Protein AF-0000000079760334 (afdb_homodimer)

Sequence (130 aa):
MKVLLWETRTSKGFTLMELAKKSGIGKSTLNNIENGKVSPTLFQLETIAIALEVKITDLFESEYKMKVLLWETRTSKGFTLMELAKKSGIGKSTLNNIENGKVSPTLFQLETIAIALEVKITDLFESEYK

InterPro domains:
  IPR001387 Cro/C1-type, helix-turn-helix domain [PF01381] (9-59)
  IPR001387 Cro/C1-type, helix-turn-helix domain [PS50943] (5-59)
  IPR001387 Cro/C1-type, helix-turn-helix domain [SM00530] (4-59)
  IPR001387 Cro/C1-type, helix-turn-helix domain [cd00093] (5-59)
  IPR010982 Lambda repressor-like, DNA-binding domain superfamily [G3DSA:1.10.260.40] (4-65)
  IPR010982 Lambda repressor-like, DNA-binding domain superfamily [SSF47413] (4-63)
  IPR050807 Transcriptional regulator/dioxygenase, bacterial-type [PTHR46797] (6-63)

Foldseek 3Di:
DDFCLVVLCVVLPHDLVRLCVQLVNDSVVSVCCNVVNDPDDPSSLVSSCVSSVHDSVVGDDDPPD/DDFQLVVLCVVLPDDLVRLCVQLVNDSVVSVCCNVVNDPDDPSSLVSSCVSSVHDSVVGDDDPPD

Radius of gyration: 14.88 Å; Cα contacts (8 Å, |Δi|>4): 185; chains: 2; bounding box: 26×42×30 Å

Secondary struc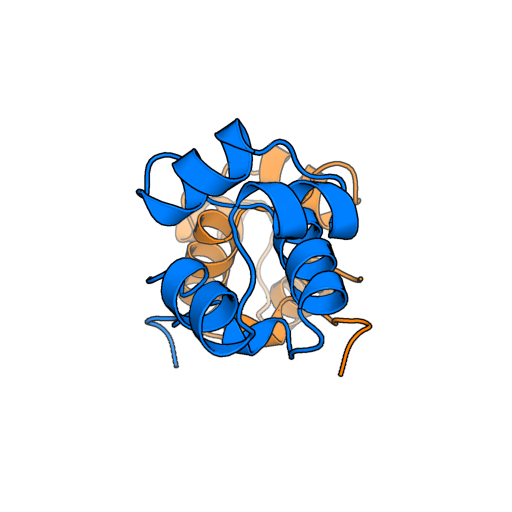ture (DSSP, 8-state):
-EE-HHHHHHHTT--HHHHHHHHT--HHHHHHHHTTSSPPBHHHHHHHHHHHTS-GGGGEE-S--/-EE-HHHHHHHTT--HHHHHHHHT--HHHHHHHHTTSSPPBHHHHHHHHHHHTS-GGGGEE-S--

Structure (mmCIF, N/CA/C/O backbone):
data_AF-0000000079760334-model_v1
#
loop_
_entity.id
_entity.type
_entity.pdbx_description
1 polymer 'HTH-type transcriptional regulator SinR'
#
loop_
_atom_site.group_PDB
_atom_site.id
_atom_site.type_symbol
_atom_site.label_atom_id
_atom_site.label_alt_id
_atom_site.label_comp_id
_atom_site.label_asym_id
_atom_site.label_entity_id
_atom_site.label_seq_id
_atom_site.pdbx_PDB_ins_code
_atom_site.Cartn_x
_atom_site.Cartn_y
_atom_site.Cartn_z
_atom_site.occupancy
_atom_site.B_iso_or_equiv
_atom_site.auth_seq_id
_atom_site.auth_comp_id
_atom_site.auth_asym_id
_atom_site.auth_atom_id
_atom_site.pdbx_PDB_model_num
ATOM 1 N N . MET A 1 1 ? -5.25 4.254 -10.07 1 81.5 1 MET A N 1
ATOM 2 C CA . MET A 1 1 ? -5.109 4.25 -8.617 1 81.5 1 MET A CA 1
ATOM 3 C C . MET A 1 1 ? -4.832 5.652 -8.094 1 81.5 1 MET A C 1
ATOM 5 O O . MET A 1 1 ? -4.074 6.41 -8.703 1 81.5 1 MET A O 1
ATOM 9 N N . LYS A 1 2 ? -5.594 6.094 -7.055 1 91.38 2 LYS A N 1
ATOM 10 C CA . LYS A 1 2 ? -5.461 7.434 -6.492 1 91.38 2 LYS A CA 1
ATOM 11 C C . LYS A 1 2 ? -5.234 7.379 -4.984 1 91.38 2 LYS A C 1
ATOM 13 O O . LYS A 1 2 ? -5.887 6.602 -4.285 1 91.38 2 LYS A O 1
ATOM 18 N N . VAL A 1 3 ? -4.195 8.172 -4.605 1 96.69 3 VAL A N 1
ATOM 19 C CA . VAL A 1 3 ? -3.984 8.305 -3.17 1 96.69 3 VAL A CA 1
ATOM 20 C C . VAL A 1 3 ? -4.777 9.492 -2.637 1 96.69 3 VAL A C 1
ATOM 22 O O . VAL A 1 3 ? -4.723 10.586 -3.205 1 96.69 3 VAL A O 1
ATOM 25 N N . LEU A 1 4 ? -5.477 9.281 -1.523 1 97.75 4 LEU A N 1
ATOM 26 C CA . LEU A 1 4 ? -6.398 10.281 -1 1 97.75 4 LEU A CA 1
ATOM 27 C C . LEU A 1 4 ? -5.84 10.93 0.263 1 97.75 4 LEU A C 1
ATOM 29 O O . LEU A 1 4 ? -6.59 11.242 1.188 1 97.75 4 LEU A O 1
ATOM 33 N N . LEU A 1 5 ? -4.613 11.078 0.297 1 98.5 5 LEU A N 1
ATOM 34 C CA . LEU A 1 5 ? -3.967 11.562 1.513 1 98.5 5 LEU A CA 1
ATOM 35 C C . LEU A 1 5 ? -4.316 13.023 1.773 1 98.5 5 LEU A C 1
ATOM 37 O O . LEU A 1 5 ? -4.668 13.391 2.896 1 98.5 5 LEU A O 1
ATOM 41 N N . TRP A 1 6 ? -4.188 13.844 0.729 1 98.31 6 TRP A N 1
ATOM 42 C CA . TRP A 1 6 ? -4.461 15.258 0.915 1 98.31 6 TRP A CA 1
ATOM 43 C C . TRP A 1 6 ? -5.883 15.477 1.419 1 98.31 6 TRP A C 1
ATOM 45 O O . TRP A 1 6 ? -6.102 16.203 2.396 1 98.31 6 TRP A O 1
ATOM 55 N N . GLU A 1 7 ? -6.816 14.898 0.774 1 98.31 7 GLU A N 1
ATOM 56 C CA . GLU A 1 7 ? -8.219 15.031 1.147 1 98.31 7 GLU A CA 1
ATOM 57 C C . GLU A 1 7 ? -8.461 14.562 2.582 1 98.31 7 GLU A C 1
ATOM 59 O O . GLU A 1 7 ? -9.148 15.234 3.352 1 98.31 7 GLU A O 1
ATOM 64 N N . THR A 1 8 ? -7.93 13.43 2.93 1 98.38 8 THR A N 1
ATOM 65 C CA . THR A 1 8 ? -8.141 12.852 4.254 1 98.38 8 THR A CA 1
ATOM 66 C C . THR A 1 8 ? -7.453 13.688 5.324 1 98.38 8 THR A C 1
ATOM 68 O O . THR A 1 8 ? -8.055 14 6.355 1 98.38 8 THR A O 1
ATOM 71 N N . ARG A 1 9 ? -6.242 14.047 4.988 1 98.56 9 ARG A N 1
ATOM 72 C CA . ARG A 1 9 ? -5.484 14.867 5.93 1 98.56 9 ARG A CA 1
ATOM 73 C C . ARG A 1 9 ? -6.203 16.188 6.219 1 98.56 9 ARG A C 1
ATOM 75 O O . ARG A 1 9 ? -6.359 16.562 7.379 1 98.56 9 ARG A O 1
ATOM 82 N N . THR A 1 10 ? -6.629 16.875 5.215 1 98.5 10 THR A N 1
ATOM 83 C CA . THR A 1 10 ? -7.254 18.188 5.367 1 98.5 10 THR A CA 1
ATOM 84 C C . THR A 1 10 ? -8.617 18.062 6.035 1 98.5 10 THR A C 1
ATOM 86 O O . THR A 1 10 ? -9.023 18.938 6.801 1 98.5 10 THR A O 1
ATOM 89 N N . SER A 1 11 ? -9.336 17 5.73 1 98.19 11 SER A N 1
ATOM 90 C CA . SER A 1 11 ? -10.617 16.781 6.383 1 98.19 11 SER A CA 1
ATOM 91 C C . SER A 1 11 ? -10.453 16.594 7.887 1 98.19 11 SER A C 1
ATOM 93 O O . SER A 1 11 ? -11.375 16.875 8.656 1 98.19 11 SER A O 1
ATOM 95 N N . LYS A 1 12 ? -9.312 16.141 8.328 1 97.88 12 LYS A N 1
ATOM 96 C CA . LYS A 1 12 ? -9 15.938 9.734 1 97.88 12 LYS A CA 1
ATOM 97 C C . LYS A 1 12 ? -8.391 17.203 10.352 1 97.88 12 LYS A C 1
ATOM 99 O O . LYS A 1 12 ? -8.125 17.234 11.555 1 97.88 12 LYS A O 1
ATOM 104 N N . GLY A 1 13 ? -8.094 18.156 9.469 1 98.19 13 GLY A N 1
ATOM 105 C CA . GLY A 1 13 ? -7.605 19.438 9.93 1 98.19 13 GLY A CA 1
ATOM 106 C C . GLY A 1 13 ? -6.105 19.469 10.164 1 98.19 13 GLY A C 1
ATOM 107 O O . GLY A 1 13 ? -5.59 20.344 10.852 1 98.19 13 GLY A O 1
ATOM 108 N N . PHE A 1 14 ? -5.414 18.594 9.664 1 98.56 14 PHE A N 1
ATOM 109 C CA . PHE A 1 14 ? -3.977 18.516 9.891 1 98.56 14 PHE A CA 1
ATOM 110 C C . PHE A 1 14 ? -3.217 19.234 8.781 1 98.56 14 PHE A C 1
ATOM 112 O O . PHE A 1 14 ? -3.59 19.141 7.605 1 98.56 14 PHE A O 1
ATOM 119 N N . THR A 1 15 ? -2.164 19.891 9.203 1 98.69 15 THR A N 1
ATOM 120 C CA . THR A 1 15 ? -1.154 20.312 8.242 1 98.69 15 THR A CA 1
ATOM 121 C C . THR A 1 15 ? -0.208 19.172 7.906 1 98.69 15 THR A C 1
ATOM 123 O O . THR A 1 15 ? -0.238 18.125 8.555 1 98.69 15 THR A O 1
ATOM 126 N N . LEU A 1 16 ? 0.608 19.406 6.875 1 98.75 16 LEU A N 1
ATOM 127 C CA . LEU A 1 16 ? 1.61 18.391 6.555 1 98.75 16 LEU A CA 1
ATOM 128 C C . LEU A 1 16 ? 2.566 18.188 7.727 1 98.75 16 LEU A C 1
ATOM 130 O O . LEU A 1 16 ? 2.936 17.062 8.039 1 98.75 16 LEU A O 1
ATOM 134 N N . MET A 1 17 ? 2.965 19.281 8.305 1 98.75 17 MET A N 1
ATOM 135 C CA . MET A 1 17 ? 3.896 19.219 9.43 1 98.75 17 MET A CA 1
ATOM 136 C C . MET A 1 17 ? 3.285 18.453 10.594 1 98.75 17 MET A C 1
ATOM 138 O O . MET A 1 17 ? 3.961 17.641 11.234 1 98.75 17 MET A O 1
ATOM 142 N N . GLU A 1 18 ? 2.043 18.703 10.914 1 98.75 18 GLU A N 1
ATOM 143 C CA . GLU A 1 18 ? 1.36 17.984 11.992 1 98.75 18 GLU A CA 1
ATOM 144 C C . GLU A 1 18 ? 1.252 16.5 11.695 1 98.75 18 GLU A C 1
ATOM 146 O O . GLU A 1 18 ? 1.467 15.664 12.578 1 98.75 18 GLU A O 1
ATOM 151 N N . LEU A 1 19 ? 0.928 16.172 10.523 1 98.81 19 LEU A N 1
ATOM 152 C CA . LEU A 1 19 ? 0.851 14.766 10.141 1 98.81 19 LEU A CA 1
ATOM 153 C C . LEU A 1 19 ? 2.223 14.109 10.219 1 98.81 19 LEU A C 1
ATOM 155 O O . LEU A 1 19 ? 2.338 12.953 10.641 1 98.81 19 LEU A O 1
ATOM 159 N N . ALA A 1 20 ? 3.221 14.781 9.719 1 98.81 20 ALA A N 1
ATOM 160 C CA . ALA A 1 20 ? 4.582 14.266 9.781 1 98.81 20 ALA A CA 1
ATOM 161 C C . ALA A 1 20 ? 4.961 13.883 11.211 1 98.81 20 ALA A C 1
ATOM 163 O O . ALA A 1 20 ? 5.477 12.789 11.453 1 98.81 20 ALA A O 1
ATOM 164 N N . LYS A 1 21 ? 4.637 14.742 12.109 1 98.62 21 LYS A N 1
ATOM 165 C CA . LYS A 1 21 ? 4.938 14.508 13.516 1 98.62 21 LYS A CA 1
ATOM 166 C C . LYS A 1 21 ? 4.164 13.305 14.047 1 98.62 21 LYS A C 1
ATOM 168 O O . LYS A 1 21 ? 4.734 12.445 14.727 1 98.62 21 LYS A O 1
ATOM 173 N N . LYS A 1 22 ? 2.959 13.195 13.75 1 98.12 22 LYS A N 1
ATOM 174 C CA . LYS A 1 22 ? 2.09 12.156 14.281 1 98.12 22 LYS A CA 1
ATOM 175 C C . LYS A 1 22 ? 2.422 10.797 13.664 1 98.12 22 LYS A C 1
ATOM 177 O O . LYS A 1 22 ? 2.32 9.766 14.328 1 98.12 22 LYS A O 1
ATOM 182 N N . SER A 1 23 ? 2.754 10.789 12.414 1 98.06 23 SER A N 1
ATOM 183 C CA . SER A 1 23 ? 2.951 9.539 11.688 1 98.06 23 SER A CA 1
ATOM 184 C C . SER A 1 23 ? 4.406 9.086 11.75 1 98.06 23 SER A C 1
ATOM 186 O O . SER A 1 23 ? 4.719 7.934 11.453 1 98.06 23 SER A O 1
ATOM 188 N N . GLY A 1 24 ? 5.301 9.992 12 1 98.31 24 GLY A N 1
ATOM 189 C CA . GLY A 1 24 ? 6.719 9.688 11.961 1 98.31 24 GLY A CA 1
ATOM 190 C C . GLY A 1 24 ? 7.285 9.648 10.555 1 98.31 24 GLY A C 1
ATOM 191 O O . GLY A 1 24 ? 8.406 9.188 10.336 1 98.31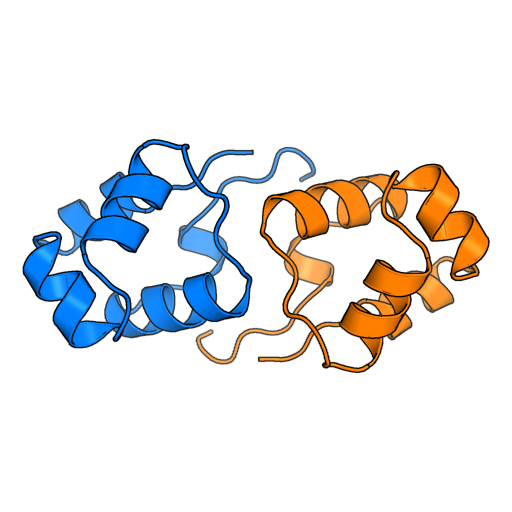 24 GLY A O 1
ATOM 192 N N . ILE A 1 25 ? 6.582 10.055 9.625 1 98.25 25 ILE A N 1
ATOM 193 C CA . ILE A 1 25 ? 7.004 10.133 8.234 1 98.25 25 ILE A CA 1
ATOM 194 C C . ILE A 1 25 ? 7.449 11.555 7.902 1 98.25 25 ILE A C 1
ATOM 196 O O . ILE A 1 25 ? 6.82 12.523 8.328 1 98.25 25 ILE A O 1
ATOM 200 N N . GLY A 1 26 ? 8.484 11.672 7.145 1 98.56 26 GLY A N 1
ATOM 201 C CA . GLY A 1 26 ? 9.008 12.984 6.801 1 98.56 26 GLY A CA 1
ATOM 202 C C . GLY A 1 26 ? 8.039 13.82 5.988 1 98.56 26 GLY A C 1
ATOM 203 O O . GLY A 1 26 ? 7.348 13.297 5.109 1 98.56 26 GLY A O 1
ATOM 204 N N . LYS A 1 27 ? 8.031 15.086 6.34 1 98.69 27 LYS A N 1
ATOM 205 C CA . LYS A 1 27 ? 7.148 16.016 5.645 1 98.69 27 LYS A CA 1
ATOM 206 C C . LYS A 1 27 ? 7.379 15.977 4.137 1 98.69 27 LYS A C 1
ATOM 208 O O . LYS A 1 27 ? 6.426 16.016 3.357 1 98.69 27 LYS A O 1
ATOM 213 N N . SER A 1 28 ? 8.586 15.906 3.76 1 98.75 28 SER A N 1
ATOM 214 C CA . SER A 1 28 ? 8.898 15.852 2.336 1 98.75 28 SER A CA 1
ATOM 215 C C . SER A 1 28 ? 8.312 14.594 1.69 1 98.75 28 SER A C 1
ATOM 217 O O . SER A 1 28 ? 7.777 14.656 0.581 1 98.75 28 SER A O 1
ATOM 219 N N . THR A 1 29 ? 8.445 13.508 2.363 1 98.5 29 THR A N 1
ATOM 220 C CA . THR A 1 29 ? 7.883 12.258 1.87 1 98.5 29 THR A CA 1
ATOM 221 C C . THR A 1 29 ? 6.367 12.367 1.729 1 98.5 29 THR A C 1
ATOM 223 O O . THR A 1 29 ? 5.805 11.977 0.704 1 98.5 29 THR A O 1
ATOM 226 N N . LEU A 1 30 ? 5.758 12.914 2.725 1 98.81 30 LEU A N 1
ATOM 227 C CA . LEU A 1 30 ? 4.312 13.109 2.688 1 98.81 30 LEU A CA 1
ATOM 228 C C . LEU A 1 30 ? 3.914 14 1.521 1 98.81 30 LEU A C 1
ATOM 230 O O . LEU A 1 30 ? 2.947 13.719 0.812 1 98.81 30 LEU A O 1
ATOM 234 N N . ASN A 1 31 ? 4.625 15.07 1.382 1 98.75 31 ASN A N 1
ATOM 235 C CA . ASN A 1 31 ? 4.395 15.977 0.26 1 98.75 31 ASN A CA 1
ATOM 236 C C . ASN A 1 31 ? 4.527 15.258 -1.077 1 98.75 31 ASN A C 1
ATOM 238 O O . ASN A 1 31 ? 3.695 15.438 -1.97 1 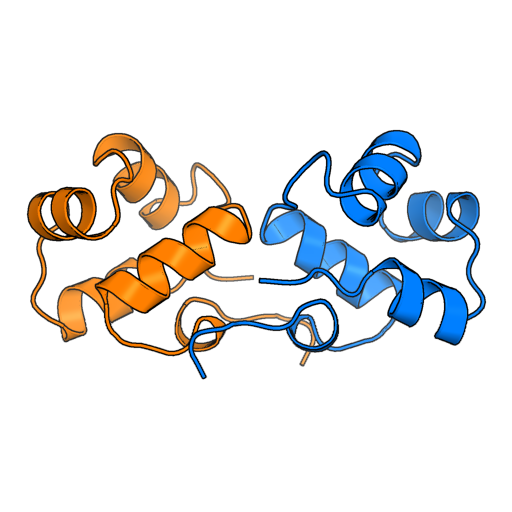98.75 31 ASN A O 1
ATOM 242 N N . ASN A 1 32 ? 5.57 14.477 -1.173 1 98.5 32 ASN A N 1
ATOM 243 C CA . ASN A 1 32 ? 5.801 13.734 -2.406 1 98.5 32 ASN A CA 1
ATOM 244 C C . ASN A 1 32 ? 4.688 12.727 -2.666 1 98.5 32 ASN A C 1
ATOM 246 O O . ASN A 1 32 ? 4.301 12.5 -3.814 1 98.5 32 ASN A O 1
ATOM 250 N N . ILE A 1 33 ? 4.176 12.117 -1.67 1 98.19 33 ILE A N 1
ATOM 251 C CA . ILE A 1 33 ? 3.053 11.195 -1.795 1 98.19 33 ILE A CA 1
ATOM 252 C C . ILE A 1 33 ? 1.823 11.945 -2.299 1 98.19 33 ILE A C 1
ATOM 254 O O . ILE A 1 33 ? 1.182 11.523 -3.264 1 98.19 33 ILE A O 1
ATOM 258 N N . GLU A 1 34 ? 1.527 13.102 -1.731 1 98.12 34 GLU A N 1
ATOM 259 C CA . GLU A 1 34 ? 0.342 13.867 -2.1 1 98.12 34 GLU A CA 1
ATOM 260 C C . GLU A 1 34 ? 0.439 14.375 -3.535 1 98.12 34 GLU A C 1
ATOM 262 O O . GLU A 1 34 ? -0.575 14.5 -4.227 1 98.12 34 GLU A O 1
ATOM 267 N N . ASN A 1 35 ? 1.681 14.555 -3.943 1 97.38 35 ASN A N 1
ATOM 268 C CA . ASN A 1 35 ? 1.876 15.102 -5.281 1 97.38 35 ASN A CA 1
ATOM 269 C C . ASN A 1 35 ? 2.09 14 -6.312 1 97.38 35 ASN A C 1
ATOM 271 O O . ASN A 1 35 ? 2.428 14.281 -7.465 1 97.38 35 ASN A O 1
ATOM 275 N N . GLY A 1 36 ? 2.023 12.844 -5.941 1 95.88 36 GLY A N 1
ATOM 276 C CA . GLY A 1 36 ? 2.104 11.727 -6.863 1 95.88 36 GLY A CA 1
ATOM 277 C C . GLY A 1 36 ? 3.525 11.398 -7.285 1 95.88 36 GLY A C 1
ATOM 278 O O . GLY A 1 36 ? 3.738 10.617 -8.211 1 95.88 36 GLY A O 1
ATOM 279 N N . LYS A 1 37 ? 4.445 11.93 -6.609 1 96.56 37 LYS A N 1
ATOM 280 C CA . LYS A 1 37 ? 5.844 11.703 -6.957 1 96.56 37 LYS A CA 1
ATOM 281 C C . LYS A 1 37 ? 6.336 10.359 -6.414 1 96.56 37 LYS A C 1
ATOM 283 O O . LYS A 1 37 ? 7.23 9.742 -6.992 1 96.56 37 LYS A O 1
ATOM 288 N N . VAL A 1 38 ? 5.793 9.945 -5.305 1 95.81 38 VAL A N 1
ATOM 289 C CA . VAL A 1 38 ? 6.164 8.672 -4.699 1 95.81 38 VAL A CA 1
ATOM 290 C C . VAL A 1 38 ? 4.906 7.883 -4.336 1 95.81 38 VAL A C 1
ATOM 292 O O . VAL A 1 38 ? 3.932 8.453 -3.842 1 95.81 38 VAL A O 1
ATOM 295 N N . SER A 1 39 ? 4.949 6.598 -4.652 1 96.44 39 SER A N 1
ATOM 296 C CA . SER A 1 39 ? 3.906 5.703 -4.168 1 96.44 39 SER A CA 1
ATOM 297 C C . SER A 1 39 ? 4.215 5.211 -2.756 1 96.44 39 SER A C 1
ATOM 299 O O . SER A 1 39 ? 5.301 4.684 -2.5 1 96.44 39 SER A O 1
ATOM 301 N N . PRO A 1 40 ? 3.287 5.43 -1.854 1 97.75 40 PRO A N 1
ATOM 302 C CA . PRO A 1 40 ? 3.586 4.977 -0.494 1 97.75 40 PRO A CA 1
ATOM 303 C C . PRO A 1 40 ? 3.662 3.453 -0.384 1 97.75 40 PRO A C 1
ATOM 305 O O . PRO A 1 40 ? 3.029 2.742 -1.169 1 97.75 40 PRO A O 1
ATOM 308 N N . THR A 1 41 ? 4.449 3.018 0.582 1 97.31 41 THR A N 1
ATOM 309 C CA . THR A 1 41 ? 4.426 1.604 0.942 1 97.31 41 THR A CA 1
ATOM 310 C C . THR A 1 41 ? 3.217 1.291 1.819 1 97.31 41 THR A C 1
ATOM 312 O O . THR A 1 41 ? 2.584 2.199 2.361 1 97.31 41 THR A O 1
ATOM 315 N N . LEU A 1 42 ? 2.963 -0.003 1.948 1 96.06 42 LEU A N 1
ATOM 316 C CA . LEU A 1 42 ? 1.883 -0.426 2.834 1 96.06 42 LEU A CA 1
ATOM 317 C C . LEU A 1 42 ? 2.156 0.008 4.27 1 96.06 42 LEU A C 1
ATOM 319 O O . LEU A 1 42 ? 1.242 0.434 4.98 1 96.06 42 LEU A O 1
ATOM 323 N N . PHE A 1 43 ? 3.316 -0.07 4.695 1 94.75 43 PHE A N 1
ATOM 324 C CA . PHE A 1 43 ? 3.674 0.376 6.035 1 94.75 43 PHE A CA 1
ATOM 325 C C . PHE A 1 43 ? 3.381 1.861 6.207 1 94.75 43 PHE A C 1
ATOM 327 O O . PHE A 1 43 ? 2.797 2.271 7.211 1 94.75 43 PHE A O 1
ATOM 334 N N . GLN A 1 44 ? 3.779 2.629 5.27 1 96.94 44 GLN A N 1
ATOM 335 C CA . GLN A 1 44 ? 3.525 4.062 5.336 1 96.94 44 GLN A CA 1
ATOM 336 C C . GLN A 1 44 ? 2.029 4.355 5.387 1 96.94 44 GLN A C 1
ATOM 338 O O . GLN A 1 44 ? 1.583 5.207 6.164 1 96.94 44 GLN A O 1
ATOM 343 N N . LEU A 1 45 ? 1.339 3.66 4.586 1 97.06 45 LEU A N 1
ATOM 344 C CA . LEU A 1 45 ? -0.107 3.857 4.566 1 97.06 45 LEU A CA 1
ATOM 345 C C . LEU A 1 45 ? -0.718 3.533 5.926 1 97.06 45 LEU A C 1
ATOM 347 O O . LEU A 1 45 ? -1.585 4.262 6.41 1 97.06 45 LEU A O 1
ATOM 351 N N . GLU A 1 46 ? -0.269 2.5 6.5 1 96.56 46 GLU A N 1
ATOM 352 C CA . GLU A 1 46 ? -0.779 2.088 7.805 1 96.56 46 GLU A CA 1
ATOM 353 C C . GLU A 1 46 ? -0.479 3.137 8.875 1 96.56 46 GLU A C 1
ATOM 355 O O . GLU A 1 46 ? -1.354 3.49 9.664 1 96.56 46 GLU A O 1
ATOM 360 N N . THR A 1 47 ? 0.71 3.602 8.875 1 96.44 47 THR A N 1
ATOM 361 C CA . THR A 1 47 ? 1.106 4.59 9.875 1 96.44 47 THR A CA 1
ATOM 362 C C . THR A 1 47 ? 0.318 5.883 9.695 1 96.44 47 THR A C 1
ATOM 364 O O . THR A 1 47 ? -0.094 6.508 10.68 1 96.44 47 THR A O 1
ATOM 367 N N . ILE A 1 48 ? 0.154 6.234 8.492 1 97.88 48 ILE A N 1
ATOM 368 C CA . ILE A 1 48 ? -0.623 7.43 8.18 1 97.88 48 ILE A CA 1
ATOM 369 C C . ILE A 1 48 ? -2.068 7.238 8.625 1 97.88 48 ILE A C 1
ATOM 371 O O . ILE A 1 48 ? -2.662 8.133 9.234 1 97.88 48 ILE A O 1
ATOM 375 N N . ALA A 1 49 ? -2.627 6.156 8.297 1 97.62 49 ALA A N 1
ATOM 376 C CA . ALA A 1 49 ? -4.004 5.855 8.68 1 97.62 49 ALA A CA 1
ATOM 377 C C . ALA A 1 49 ? -4.184 5.941 10.195 1 97.62 49 ALA A C 1
ATOM 379 O O . ALA A 1 49 ? -5.164 6.516 10.68 1 97.62 49 ALA A O 1
ATOM 380 N N . ILE A 1 50 ? -3.281 5.395 10.906 1 96.94 50 ILE A N 1
ATOM 381 C CA . ILE A 1 50 ? -3.33 5.414 12.367 1 96.94 50 ILE A CA 1
ATOM 382 C C . ILE A 1 50 ? -3.262 6.855 12.867 1 96.94 50 ILE A C 1
ATOM 384 O O . ILE A 1 50 ? -4.062 7.262 13.711 1 96.94 50 ILE A O 1
ATOM 388 N N . ALA A 1 51 ? -2.34 7.582 12.266 1 97.44 51 ALA A N 1
ATOM 389 C CA . ALA A 1 51 ? -2.15 8.977 12.672 1 97.44 51 ALA A CA 1
ATOM 390 C C . ALA A 1 51 ? -3.414 9.797 12.43 1 97.44 51 ALA A C 1
ATOM 392 O O . ALA A 1 51 ? -3.734 10.695 13.203 1 97.44 51 ALA A O 1
ATOM 393 N N . LEU A 1 52 ? -4.082 9.492 11.383 1 97.81 52 LEU A N 1
ATOM 394 C CA . LEU A 1 52 ? -5.266 10.25 10.992 1 97.81 52 LEU A CA 1
ATOM 395 C C . LEU A 1 52 ? -6.527 9.617 11.57 1 97.81 52 LEU A C 1
ATOM 397 O O . LEU A 1 52 ? -7.625 10.156 11.414 1 97.81 52 LEU A O 1
ATOM 401 N N . GLU A 1 53 ? -6.41 8.484 12.188 1 96.62 53 GLU A N 1
ATOM 402 C CA . GLU A 1 53 ? -7.527 7.77 12.789 1 96.62 53 GLU A CA 1
ATOM 403 C C . GLU A 1 53 ? -8.578 7.41 11.742 1 96.62 53 GLU A C 1
ATOM 405 O O . GLU A 1 53 ? -9.773 7.66 11.945 1 96.62 53 GLU A O 1
ATOM 410 N N . VAL A 1 54 ? -8.164 6.805 10.68 1 97 54 VAL A N 1
ATOM 411 C CA . VAL A 1 54 ? -9.031 6.312 9.617 1 97 54 VAL A CA 1
ATOM 412 C C . VAL A 1 54 ? -8.617 4.898 9.219 1 97 54 VAL A C 1
ATOM 414 O O . VAL A 1 54 ? -7.574 4.402 9.672 1 97 54 VAL A O 1
ATOM 417 N N . LYS A 1 55 ? -9.484 4.277 8.406 1 96.56 55 LYS A N 1
ATOM 418 C CA . LYS A 1 55 ? -9.109 2.994 7.816 1 96.56 55 LYS A CA 1
ATOM 419 C C . LYS A 1 55 ? -8.109 3.18 6.684 1 96.56 55 LYS A C 1
ATOM 421 O O . LYS A 1 55 ? -8.172 4.164 5.949 1 96.56 55 LYS A O 1
ATOM 426 N N . ILE A 1 56 ? -7.203 2.295 6.625 1 96.25 56 ILE A N 1
ATOM 427 C CA . ILE A 1 56 ? -6.199 2.352 5.566 1 96.25 56 ILE A CA 1
ATOM 428 C C . ILE A 1 56 ? -6.891 2.455 4.207 1 96.25 56 ILE A C 1
ATOM 430 O O . ILE A 1 56 ? -6.391 3.127 3.299 1 96.25 56 ILE A O 1
ATOM 434 N N . THR A 1 57 ? -8.07 1.841 4.062 1 95.31 57 THR A N 1
ATOM 435 C CA . THR A 1 57 ? -8.797 1.825 2.801 1 95.31 57 THR A CA 1
ATOM 436 C C . THR A 1 57 ? -9.375 3.203 2.492 1 95.31 57 THR A C 1
ATOM 438 O O . THR A 1 57 ? -9.805 3.463 1.368 1 95.31 57 THR A O 1
ATOM 441 N N . ASP A 1 58 ? -9.375 4.035 3.43 1 95.81 58 ASP A N 1
ATOM 442 C CA . ASP A 1 58 ? -9.844 5.398 3.213 1 95.81 58 ASP A CA 1
ATOM 443 C C . ASP A 1 58 ? -8.773 6.246 2.529 1 95.81 58 ASP A C 1
ATOM 445 O O . ASP A 1 58 ? -9.055 7.352 2.066 1 95.81 58 ASP A O 1
ATOM 449 N N . LEU A 1 59 ? -7.617 5.707 2.357 1 97.19 59 LEU A N 1
ATOM 450 C CA . LEU A 1 59 ? -6.488 6.523 1.926 1 97.19 59 LEU A CA 1
ATOM 451 C C . LEU A 1 59 ? -6.195 6.309 0.445 1 97.19 59 LEU A C 1
ATOM 453 O O . LEU A 1 59 ? -5.266 6.906 -0.103 1 97.19 59 LEU A O 1
ATOM 457 N N . PHE A 1 60 ? -6.992 5.477 -0.17 1 96.5 60 PHE A N 1
ATOM 458 C CA . PHE A 1 60 ? -6.762 5.27 -1.595 1 96.5 60 PHE A CA 1
ATOM 459 C C . PHE A 1 60 ? -8.023 4.754 -2.277 1 96.5 60 PHE A C 1
ATOM 461 O O . PHE A 1 60 ? -8.953 4.289 -1.61 1 96.5 60 PHE A O 1
ATOM 468 N N . GLU A 1 61 ? -8.016 4.957 -3.604 1 93.75 61 GLU A N 1
ATOM 469 C CA . GLU A 1 61 ? -9.008 4.363 -4.496 1 93.75 61 GLU A CA 1
ATOM 470 C C . GLU A 1 61 ? -8.352 3.418 -5.496 1 93.75 61 GLU A C 1
ATOM 472 O O . GLU A 1 61 ? -7.359 3.771 -6.137 1 93.75 61 GLU A O 1
ATOM 477 N N . SER A 1 62 ? -8.812 2.182 -5.434 1 89.12 62 SER A N 1
ATOM 4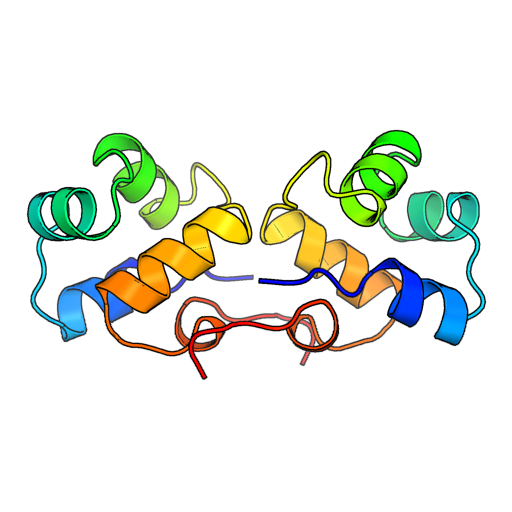78 C CA . SER A 1 62 ? -8.289 1.188 -6.363 1 89.12 62 SER A CA 1
ATOM 479 C C . SER A 1 62 ? -9.148 1.087 -7.617 1 89.12 62 SER A C 1
ATOM 481 O O . SER A 1 62 ? -10.352 1.358 -7.57 1 89.12 62 SER A O 1
ATOM 483 N N . GLU A 1 63 ? -8.539 0.82 -8.688 1 76.19 63 GLU A N 1
ATOM 484 C CA . GLU A 1 63 ? -9.258 0.634 -9.945 1 76.19 63 GLU A CA 1
ATOM 485 C C . GLU A 1 63 ? -9.977 -0.71 -9.977 1 76.19 63 GLU A C 1
ATOM 487 O O . GLU A 1 63 ? -11.078 -0.816 -10.508 1 76.19 63 GLU A O 1
ATOM 492 N N . TYR A 1 64 ? -9.211 -1.665 -9.438 1 68.25 64 TYR A N 1
ATOM 493 C CA . TYR A 1 64 ? -9.82 -2.99 -9.43 1 68.25 64 TYR A CA 1
ATOM 494 C C . TYR A 1 64 ? -10.742 -3.16 -8.227 1 68.25 64 TYR A C 1
ATOM 496 O O . TYR A 1 64 ? -10.328 -2.949 -7.086 1 68.25 64 TYR A O 1
ATOM 504 N N . LYS A 1 65 ? -11.992 -2.982 -8.43 1 61.88 65 LYS A N 1
ATOM 505 C CA . LYS A 1 65 ? -12.992 -3.096 -7.371 1 61.88 65 LYS A CA 1
ATOM 506 C C . LYS A 1 65 ? -13.672 -4.461 -7.402 1 61.88 65 LYS A C 1
ATOM 508 O O . LYS A 1 65 ? -13.766 -5.094 -8.461 1 61.88 65 LYS A O 1
ATOM 513 N N . MET B 1 1 ? 0.411 -5.23 10.898 1 81.44 1 MET B N 1
ATOM 514 C CA . MET B 1 1 ? 0.028 -5.285 9.492 1 81.44 1 MET B CA 1
ATOM 515 C C . MET B 1 1 ? 0.607 -6.523 8.812 1 81.44 1 MET B C 1
ATOM 517 O O . MET B 1 1 ? 1.749 -6.902 9.078 1 81.44 1 MET B O 1
ATOM 521 N N . LYS B 1 2 ? -0.246 -7.289 8.078 1 91.31 2 LYS B N 1
ATOM 522 C CA . LYS B 1 2 ? 0.172 -8.523 7.418 1 91.31 2 LYS B CA 1
ATOM 523 C C . LYS B 1 2 ? -0.162 -8.492 5.93 1 91.31 2 LYS B C 1
ATOM 525 O O . LYS B 1 2 ? -1.248 -8.055 5.543 1 91.31 2 LYS B O 1
ATOM 530 N N . VAL B 1 3 ? 0.912 -8.883 5.172 1 96.62 3 VAL B N 1
ATOM 531 C CA . VAL B 1 3 ? 0.662 -9.023 3.742 1 96.62 3 VAL B CA 1
ATOM 532 C C . VAL B 1 3 ? 0.23 -10.453 3.43 1 96.62 3 VAL B C 1
ATOM 534 O O . VAL B 1 3 ? 0.867 -11.414 3.875 1 96.62 3 VAL B O 1
ATOM 537 N N . LEU B 1 4 ? -0.841 -10.578 2.643 1 97.75 4 LEU B N 1
ATOM 538 C CA . LEU B 1 4 ? -1.453 -11.883 2.395 1 97.75 4 LEU B CA 1
ATOM 539 C C . LEU B 1 4 ? -1.152 -12.359 0.98 1 97.75 4 LEU B C 1
ATOM 541 O O . LEU B 1 4 ? -1.993 -13 0.346 1 97.75 4 LEU B O 1
ATOM 545 N N . LEU B 1 5 ? -0.051 -12.047 0.523 1 98.5 5 LEU B N 1
ATOM 546 C CA . LEU B 1 5 ? 0.276 -12.336 -0.869 1 98.5 5 LEU B CA 1
ATOM 547 C C . LEU B 1 5 ? 0.427 -13.836 -1.094 1 98.5 5 LEU B C 1
ATOM 549 O O . LEU B 1 5 ? -0.119 -14.383 -2.055 1 98.5 5 LEU B O 1
ATOM 553 N N . TRP B 1 6 ? 1.183 -14.484 -0.207 1 98.31 6 TRP B N 1
ATOM 554 C CA . TRP B 1 6 ? 1.405 -15.914 -0.383 1 98.31 6 TRP B CA 1
ATOM 555 C C . TRP B 1 6 ? 0.083 -16.672 -0.394 1 98.31 6 TRP B C 1
ATOM 557 O O . TRP B 1 6 ? -0.165 -17.484 -1.286 1 98.31 6 TRP B O 1
ATOM 567 N N . GLU B 1 7 ? -0.716 -16.438 0.564 1 98.25 7 GLU B N 1
ATOM 568 C CA . GLU B 1 7 ? -2.01 -17.109 0.675 1 98.25 7 GLU B CA 1
ATOM 569 C C . GLU B 1 7 ? -2.867 -16.859 -0.562 1 98.25 7 GLU B C 1
ATOM 571 O O . GLU B 1 7 ? -3.477 -17.781 -1.099 1 98.25 7 GLU B O 1
ATOM 576 N N . THR B 1 8 ? -2.955 -15.625 -0.989 1 98.38 8 THR B N 1
ATOM 577 C CA . THR B 1 8 ? -3.793 -15.25 -2.125 1 98.38 8 THR B CA 1
ATOM 578 C C . THR B 1 8 ? -3.248 -15.852 -3.418 1 98.38 8 THR B C 1
ATOM 580 O O . THR B 1 8 ? -4 -16.438 -4.203 1 98.38 8 THR B O 1
ATOM 583 N N . ARG B 1 9 ? -1.942 -15.719 -3.537 1 98.56 9 ARG B N 1
ATOM 584 C CA . ARG B 1 9 ? -1.299 -16.266 -4.73 1 98.56 9 ARG B CA 1
ATOM 585 C C . ARG B 1 9 ? -1.542 -17.766 -4.844 1 98.56 9 ARG B C 1
ATOM 587 O O . ARG B 1 9 ? -1.925 -18.266 -5.906 1 98.56 9 ARG B O 1
ATOM 594 N N . THR B 1 10 ? -1.32 -18.484 -3.803 1 98.5 10 THR B N 1
ATOM 595 C CA . THR B 1 10 ? -1.436 -19.953 -3.82 1 98.5 10 THR B CA 1
ATOM 596 C C . THR B 1 10 ? -2.893 -20.375 -3.982 1 98.5 10 THR B C 1
ATOM 598 O O . THR B 1 10 ? -3.18 -21.391 -4.621 1 98.5 10 THR B O 1
ATOM 601 N N . SER B 1 11 ? -3.805 -19.656 -3.377 1 98.19 11 SER B N 1
ATOM 602 C CA . SER B 1 11 ? -5.223 -19.953 -3.541 1 98.19 11 SER B CA 1
ATOM 603 C C . SER B 1 11 ? -5.648 -19.828 -5 1 98.19 11 SER B C 1
ATOM 605 O O . SER B 1 11 ? -6.609 -20.469 -5.43 1 98.19 11 SER B O 1
ATOM 607 N N . LYS B 1 12 ? -4.969 -19 -5.77 1 97.88 12 LYS B N 1
ATOM 608 C CA . LYS B 1 12 ? -5.25 -18.812 -7.188 1 97.88 12 LYS B CA 1
ATOM 609 C C . LYS B 1 12 ? -4.469 -19.797 -8.047 1 97.88 12 LYS B C 1
ATOM 611 O O . LYS B 1 12 ? -4.621 -19.812 -9.273 1 97.88 12 LYS B O 1
ATOM 616 N N . GLY B 1 13 ? -3.541 -20.516 -7.379 1 98.19 13 GLY B N 1
ATOM 617 C CA . GLY B 1 13 ? -2.803 -21.562 -8.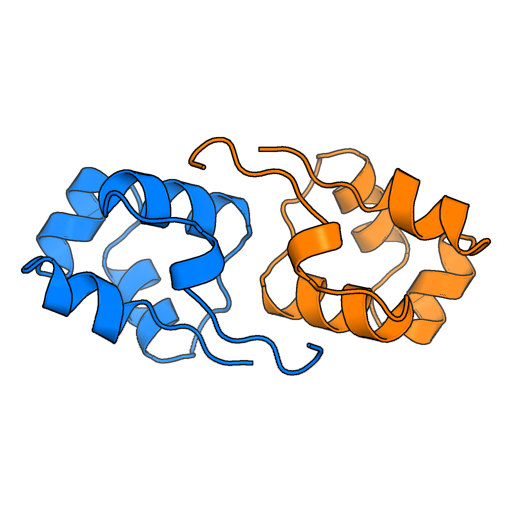062 1 98.19 13 GLY B CA 1
ATOM 618 C C . GLY B 1 13 ? -1.57 -21.047 -8.789 1 98.19 13 GLY B C 1
ATOM 619 O O . GLY B 1 13 ? -1.03 -21.734 -9.656 1 98.19 13 GLY B O 1
ATOM 620 N N . PHE B 1 14 ? -1.13 -19.969 -8.492 1 98.56 14 PHE B N 1
ATOM 621 C CA . PHE B 1 14 ? 0.018 -19.391 -9.188 1 98.56 14 PHE B CA 1
ATOM 622 C C . PHE B 1 14 ? 1.31 -19.688 -8.438 1 98.56 14 PHE B C 1
ATOM 624 O O . PHE B 1 14 ? 1.344 -19.656 -7.203 1 98.56 14 PHE B O 1
ATOM 631 N N . THR B 1 15 ? 2.322 -19.938 -9.234 1 98.69 15 THR B N 1
ATOM 632 C CA . THR B 1 15 ? 3.678 -19.906 -8.695 1 98.69 15 THR B CA 1
ATOM 633 C C . THR B 1 15 ? 4.191 -18.469 -8.625 1 98.69 15 THR B C 1
ATOM 635 O O . THR B 1 15 ? 3.559 -17.547 -9.156 1 98.69 15 THR B O 1
ATOM 638 N N . LEU B 1 16 ? 5.336 -18.328 -7.957 1 98.75 16 LEU B N 1
ATOM 639 C CA . LEU B 1 16 ? 5.938 -17 -7.934 1 98.75 16 LEU B CA 1
ATOM 640 C C . LEU B 1 16 ? 6.301 -16.531 -9.344 1 98.75 16 LEU B C 1
ATOM 642 O O . LEU B 1 16 ? 6.102 -15.367 -9.688 1 98.75 16 LEU B O 1
ATOM 646 N N . MET B 1 17 ? 6.848 -17.438 -10.086 1 98.75 17 MET B N 1
ATOM 647 C CA . MET B 1 17 ? 7.254 -17.125 -11.453 1 98.75 17 MET B CA 1
ATOM 648 C C . MET B 1 17 ? 6.047 -16.703 -12.297 1 98.75 17 MET B C 1
ATOM 650 O O . MET B 1 17 ? 6.125 -15.758 -13.078 1 98.75 17 MET B O 1
ATOM 654 N N . GLU B 1 18 ? 4.961 -17.422 -12.188 1 98.75 18 GLU B N 1
ATOM 655 C CA . GLU B 1 18 ? 3.746 -17.078 -12.922 1 98.75 18 GLU B CA 1
ATOM 656 C C . GLU B 1 18 ? 3.205 -15.719 -12.508 1 98.75 18 GLU B C 1
ATOM 658 O O . GLU B 1 18 ? 2.787 -14.93 -13.359 1 98.75 18 GLU B O 1
ATOM 663 N N . LEU B 1 19 ? 3.201 -15.461 -11.281 1 98.81 19 LEU B N 1
ATOM 664 C CA . LEU B 1 19 ? 2.748 -14.156 -10.805 1 98.81 19 LEU B CA 1
ATOM 665 C C . LEU B 1 19 ? 3.67 -13.047 -11.297 1 98.81 19 LEU B C 1
ATOM 667 O O . LEU B 1 19 ? 3.207 -11.961 -11.648 1 98.81 19 LEU B O 1
ATOM 671 N N . ALA B 1 20 ? 4.949 -13.273 -11.219 1 98.81 20 ALA B N 1
ATOM 672 C CA . ALA B 1 20 ? 5.918 -12.297 -11.703 1 98.81 20 ALA B CA 1
ATOM 673 C C . ALA B 1 20 ? 5.625 -11.906 -13.148 1 98.81 20 ALA B C 1
ATOM 675 O O . ALA B 1 20 ? 5.594 -10.719 -13.477 1 98.81 20 ALA B O 1
ATOM 676 N N . LYS B 1 21 ? 5.352 -12.867 -13.93 1 98.62 21 LYS B N 1
ATOM 677 C CA . LYS B 1 21 ? 5.055 -12.641 -15.344 1 98.62 21 LYS B CA 1
ATOM 678 C C . LYS B 1 21 ? 3.764 -11.844 -15.508 1 98.62 21 LYS B C 1
ATOM 680 O O . LYS B 1 21 ? 3.717 -10.883 -16.281 1 98.62 21 LYS B O 1
ATOM 685 N N . LYS B 1 22 ? 2.787 -12.172 -14.812 1 98.12 22 LYS B N 1
ATOM 686 C CA . LYS B 1 22 ? 1.472 -11.555 -14.953 1 98.12 22 LYS B CA 1
ATOM 687 C C . LYS B 1 22 ? 1.467 -10.133 -14.391 1 98.12 22 LYS B C 1
ATOM 689 O O . LYS B 1 22 ? 0.772 -9.258 -14.914 1 98.12 22 LYS B O 1
ATOM 694 N N . SER B 1 23 ? 2.178 -9.914 -13.32 1 98.06 23 SER B N 1
ATOM 695 C CA . SER B 1 23 ? 2.139 -8.633 -12.625 1 98.06 23 SER B CA 1
ATOM 696 C C . SER B 1 23 ? 3.215 -7.691 -13.148 1 98.06 23 SER B C 1
ATOM 698 O O . SER B 1 23 ? 3.166 -6.484 -12.891 1 98.06 23 SER B O 1
ATOM 700 N N . GLY B 1 24 ? 4.238 -8.219 -13.75 1 98.31 24 GLY B N 1
ATOM 701 C CA . GLY B 1 24 ? 5.367 -7.41 -14.172 1 98.31 24 GLY B CA 1
ATOM 702 C C . GLY B 1 24 ? 6.324 -7.078 -13.039 1 98.31 24 GLY B C 1
ATOM 703 O O . GLY B 1 24 ? 7.195 -6.223 -13.195 1 98.31 24 GLY B O 1
ATOM 704 N N . ILE B 1 25 ? 6.172 -7.66 -11.953 1 98.25 25 ILE B N 1
ATOM 705 C CA . ILE B 1 25 ? 7.039 -7.477 -10.797 1 98.25 25 ILE B CA 1
ATOM 706 C C . ILE B 1 25 ? 8.055 -8.609 -10.727 1 98.25 25 ILE B C 1
ATOM 708 O O . ILE B 1 25 ? 7.719 -9.773 -10.977 1 98.25 25 ILE B O 1
ATOM 712 N N . GLY B 1 26 ? 9.25 -8.289 -10.375 1 98.56 26 GLY B N 1
ATOM 713 C CA . GLY B 1 26 ? 10.305 -9.297 -10.305 1 98.56 26 GLY B CA 1
ATOM 714 C C . GLY B 1 26 ? 10.031 -10.367 -9.266 1 98.56 26 GLY B C 1
ATOM 715 O O . GLY B 1 26 ? 9.539 -10.078 -8.18 1 98.56 26 GLY B O 1
ATOM 716 N N . LYS B 1 27 ? 10.375 -11.578 -9.68 1 98.69 27 LYS B N 1
ATOM 717 C CA . LYS B 1 27 ? 10.18 -12.719 -8.789 1 98.69 27 LYS B CA 1
ATOM 718 C C . LYS B 1 27 ? 10.875 -12.492 -7.445 1 98.69 27 LYS B C 1
ATOM 720 O O . LYS B 1 27 ? 10.328 -12.82 -6.395 1 98.69 27 LYS B O 1
ATOM 725 N N . SER B 1 28 ? 12.023 -11.945 -7.488 1 98.75 28 SER B N 1
ATOM 726 C CA . SER B 1 28 ? 12.75 -11.688 -6.25 1 98.75 28 SER B CA 1
ATOM 727 C C . SER B 1 28 ? 12 -10.688 -5.371 1 98.75 28 SER B C 1
ATOM 729 O O . SER B 1 28 ? 11.93 -10.859 -4.152 1 98.75 28 SER B O 1
ATOM 731 N N . THR B 1 29 ? 11.484 -9.68 -5.977 1 98.5 29 THR B N 1
ATOM 732 C CA . THR B 1 29 ? 10.703 -8.695 -5.246 1 98.5 29 THR B CA 1
ATOM 733 C C . THR B 1 29 ? 9.477 -9.336 -4.609 1 98.5 29 THR B C 1
ATOM 735 O O . THR B 1 29 ? 9.188 -9.109 -3.432 1 98.5 29 THR B O 1
ATOM 738 N N . LEU B 1 30 ? 8.82 -10.125 -5.371 1 98.81 30 LEU B N 1
ATOM 739 C CA . LEU B 1 30 ? 7.648 -10.836 -4.863 1 98.81 30 LEU B CA 1
ATOM 740 C C . LEU B 1 30 ? 8.023 -11.734 -3.691 1 98.81 30 LEU B C 1
ATOM 742 O O . LEU B 1 30 ? 7.312 -11.773 -2.682 1 98.81 30 LEU B O 1
ATOM 746 N N . ASN B 1 31 ? 9.078 -12.453 -3.869 1 98.75 31 ASN B N 1
ATOM 747 C CA . ASN B 1 31 ? 9.578 -13.305 -2.793 1 98.75 31 ASN B CA 1
ATOM 748 C C . ASN B 1 31 ? 9.875 -12.492 -1.535 1 98.75 31 ASN B C 1
ATOM 750 O O . ASN B 1 31 ? 9.516 -12.906 -0.429 1 98.75 31 ASN B O 1
ATOM 754 N N . ASN B 1 32 ? 10.539 -11.391 -1.751 1 98.5 32 ASN B N 1
ATOM 755 C CA . ASN B 1 32 ? 10.875 -10.523 -0.622 1 98.5 32 ASN B CA 1
ATOM 756 C C . ASN B 1 32 ? 9.625 -9.984 0.061 1 98.5 32 ASN B C 1
ATOM 758 O O . ASN B 1 32 ? 9.594 -9.844 1.285 1 98.5 32 ASN B O 1
ATOM 762 N N . ILE B 1 33 ? 8.633 -9.672 -0.668 1 98.19 33 ILE B N 1
ATOM 763 C CA . ILE B 1 33 ? 7.355 -9.219 -0.116 1 98.19 33 ILE B CA 1
ATOM 764 C C . ILE B 1 33 ? 6.73 -10.336 0.721 1 98.19 33 ILE B C 1
ATOM 766 O O . ILE B 1 33 ? 6.344 -10.109 1.87 1 98.19 33 ILE B O 1
ATOM 770 N N . GLU B 1 34 ? 6.707 -11.555 0.222 1 98.12 34 GLU B N 1
ATOM 771 C CA . GLU B 1 34 ? 6.082 -12.672 0.914 1 98.12 34 GLU B CA 1
ATOM 772 C C . GLU B 1 34 ? 6.832 -13.023 2.197 1 98.12 34 GLU B C 1
ATOM 774 O O . GLU B 1 34 ? 6.23 -13.461 3.178 1 98.12 34 GLU B O 1
ATOM 779 N N . ASN B 1 35 ? 8.117 -12.695 2.152 1 97.38 35 ASN B N 1
ATOM 780 C CA . ASN B 1 35 ? 8.938 -13.047 3.309 1 97.38 35 ASN B CA 1
ATOM 781 C C . ASN B 1 35 ? 9.062 -11.875 4.281 1 97.38 35 ASN B C 1
ATOM 783 O O . ASN B 1 35 ? 9.852 -11.938 5.23 1 97.38 35 ASN B O 1
ATOM 787 N N . GLY B 1 36 ? 8.461 -10.844 4.023 1 95.94 36 GLY B N 1
ATOM 788 C CA . GLY B 1 36 ? 8.422 -9.711 4.938 1 95.94 36 GLY B CA 1
ATOM 789 C C . GLY B 1 36 ? 9.68 -8.867 4.879 1 95.94 36 GLY B C 1
ATOM 790 O O . GLY B 1 36 ? 9.891 -7.996 5.73 1 95.94 36 GLY B O 1
ATOM 791 N N . LYS B 1 37 ? 10.445 -9.07 3.904 1 96.62 37 LYS B N 1
ATOM 792 C CA . LYS B 1 37 ? 11.695 -8.32 3.775 1 96.62 37 LYS B CA 1
ATOM 793 C C . LYS B 1 37 ? 11.445 -6.938 3.184 1 96.62 37 LYS B C 1
ATOM 795 O O . LYS B 1 37 ? 12.188 -5.996 3.465 1 96.62 37 LYS B O 1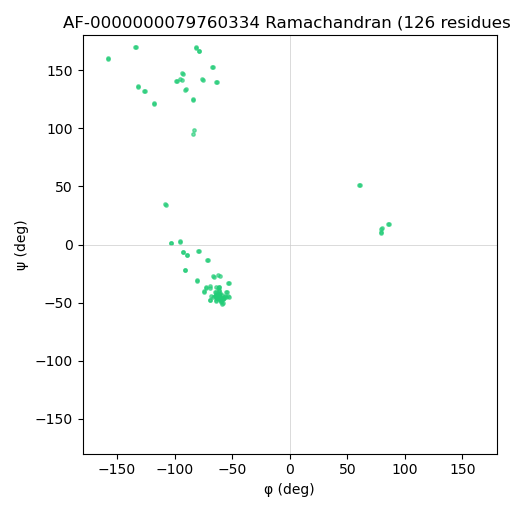
ATOM 800 N N . VAL B 1 38 ? 10.445 -6.816 2.355 1 95.81 38 VAL B N 1
ATOM 801 C CA . VAL B 1 38 ? 10.102 -5.543 1.738 1 95.81 38 VAL B CA 1
ATOM 802 C C . VAL B 1 38 ? 8.602 -5.297 1.869 1 95.81 38 VAL B C 1
ATOM 804 O O . VAL B 1 38 ? 7.797 -6.215 1.696 1 95.81 38 VAL B O 1
ATOM 807 N N . SER B 1 39 ? 8.273 -4.074 2.229 1 96.5 39 SER B N 1
ATOM 808 C CA . SER B 1 39 ? 6.875 -3.656 2.176 1 96.5 39 SER B CA 1
ATOM 809 C C . SER B 1 39 ? 6.492 -3.182 0.778 1 96.5 39 SER B C 1
ATOM 811 O O . SER B 1 39 ? 7.16 -2.316 0.207 1 96.5 39 SER B O 1
ATOM 813 N N . PRO B 1 40 ? 5.453 -3.779 0.233 1 97.75 40 PRO B N 1
ATOM 814 C CA . PRO B 1 40 ? 5.09 -3.336 -1.115 1 97.75 40 PRO B CA 1
ATOM 815 C C . PRO B 1 40 ? 4.566 -1.903 -1.144 1 97.75 40 PRO B C 1
ATOM 817 O O . PRO B 1 40 ? 4.027 -1.419 -0.145 1 97.75 40 PRO B O 1
ATOM 820 N N . THR B 1 41 ? 4.766 -1.276 -2.287 1 97.31 41 THR B N 1
ATOM 821 C CA . THR B 1 41 ? 4.109 0.004 -2.521 1 97.31 41 THR B CA 1
ATOM 822 C C . THR B 1 41 ? 2.648 -0.202 -2.918 1 97.31 41 THR B C 1
ATOM 824 O O . THR B 1 41 ? 2.248 -1.312 -3.277 1 97.31 41 THR B O 1
ATOM 827 N N . LEU B 1 42 ? 1.923 0.887 -2.879 1 96.12 42 LEU B N 1
ATOM 828 C CA . LEU B 1 42 ? 0.535 0.829 -3.322 1 96.12 42 LEU B CA 1
ATOM 829 C C . LEU B 1 42 ? 0.449 0.425 -4.789 1 96.12 42 LEU B C 1
ATOM 831 O O . LEU B 1 42 ? -0.426 -0.354 -5.176 1 96.12 42 LEU B O 1
ATOM 835 N N . PHE B 1 43 ? 1.28 0.901 -5.566 1 94.81 43 PHE B N 1
ATOM 836 C CA . PHE B 1 43 ? 1.299 0.527 -6.977 1 94.81 43 PHE B CA 1
ATOM 837 C C . PHE B 1 43 ? 1.529 -0.97 -7.137 1 94.81 43 PHE B C 1
ATOM 839 O O . PHE B 1 43 ? 0.832 -1.633 -7.906 1 94.81 43 PHE B O 1
ATOM 846 N N . GLN B 1 44 ? 2.486 -1.472 -6.453 1 97 44 GLN B N 1
ATOM 847 C CA . GLN B 1 44 ? 2.768 -2.902 -6.523 1 97 44 GLN B CA 1
ATOM 848 C C . GLN B 1 44 ? 1.556 -3.723 -6.09 1 97 44 GLN B C 1
ATOM 850 O O . GLN B 1 44 ? 1.219 -4.727 -6.723 1 97 44 GLN B O 1
ATOM 855 N N . LEU B 1 45 ? 0.957 -3.281 -5.051 1 97.06 45 LEU B N 1
ATOM 856 C CA . LEU B 1 45 ? -0.22 -3.99 -4.559 1 97.06 45 LEU B CA 1
ATOM 857 C C . LEU B 1 45 ? -1.324 -4.004 -5.609 1 97.06 45 LEU B C 1
ATOM 859 O O . LEU B 1 45 ? -1.973 -5.031 -5.82 1 97.06 45 LEU B O 1
ATOM 863 N N . GLU B 1 46 ? -1.506 -2.924 -6.238 1 96.69 46 GLU B N 1
ATOM 864 C CA . GLU B 1 46 ? -2.539 -2.816 -7.266 1 96.69 46 GLU B CA 1
ATOM 865 C C . GLU B 1 46 ? -2.252 -3.752 -8.438 1 96.69 46 GLU B C 1
ATOM 867 O O . GLU B 1 46 ? -3.15 -4.453 -8.914 1 96.69 46 GLU B O 1
ATOM 872 N N . THR B 1 47 ? -1.051 -3.752 -8.875 1 96.5 47 THR B N 1
ATOM 873 C CA . THR B 1 47 ? -0.682 -4.594 -10.008 1 96.5 47 THR B CA 1
ATOM 874 C C . THR B 1 47 ? -0.83 -6.07 -9.656 1 96.5 47 THR B C 1
ATOM 876 O O . THR B 1 47 ? -1.289 -6.867 -10.477 1 96.5 47 THR B O 1
ATOM 879 N N . ILE B 1 48 ? -0.438 -6.371 -8.484 1 97.88 48 ILE B N 1
ATOM 880 C CA . ILE B 1 48 ? -0.568 -7.742 -8.008 1 97.88 48 ILE B CA 1
ATOM 881 C C . ILE B 1 48 ? -2.045 -8.125 -7.934 1 97.88 48 ILE B C 1
ATOM 883 O O . ILE B 1 48 ? -2.436 -9.211 -8.359 1 97.88 48 ILE B O 1
ATOM 887 N N . ALA B 1 49 ? -2.812 -7.305 -7.359 1 97.62 49 ALA B N 1
ATOM 888 C CA . ALA B 1 49 ? -4.246 -7.559 -7.238 1 97.62 49 ALA B CA 1
ATOM 889 C C . ALA B 1 49 ? -4.879 -7.809 -8.602 1 97.62 49 ALA B C 1
ATOM 891 O O . ALA B 1 49 ? -5.68 -8.734 -8.766 1 97.62 49 ALA B O 1
ATOM 892 N N . ILE B 1 50 ? -4.539 -7.012 -9.555 1 97 50 ILE B N 1
ATOM 893 C CA . ILE B 1 50 ? -5.062 -7.145 -10.906 1 97 50 ILE B CA 1
ATOM 894 C C . ILE B 1 50 ? -4.645 -8.492 -11.492 1 97 50 ILE B C 1
ATOM 896 O O . ILE B 1 50 ? -5.473 -9.219 -12.047 1 97 50 ILE B O 1
ATOM 900 N N . ALA B 1 51 ? -3.373 -8.789 -11.281 1 97.5 51 ALA B N 1
ATOM 901 C CA . ALA B 1 51 ? -2.834 -10.039 -11.812 1 97.5 51 ALA B CA 1
ATOM 902 C C . ALA B 1 51 ? -3.551 -11.242 -11.211 1 97.5 51 ALA B C 1
ATOM 904 O O . ALA B 1 51 ? -3.762 -12.25 -11.891 1 97.5 51 ALA B O 1
ATOM 905 N N . LEU B 1 52 ? -3.889 -11.133 -9.984 1 97.81 52 LEU B N 1
ATOM 906 C CA . LEU B 1 52 ? -4.508 -12.242 -9.273 1 97.81 52 LEU B CA 1
ATOM 907 C C . LEU B 1 52 ? -6.027 -12.164 -9.352 1 97.81 52 LEU B C 1
ATOM 909 O O . LEU B 1 52 ? -6.73 -13.055 -8.867 1 97.8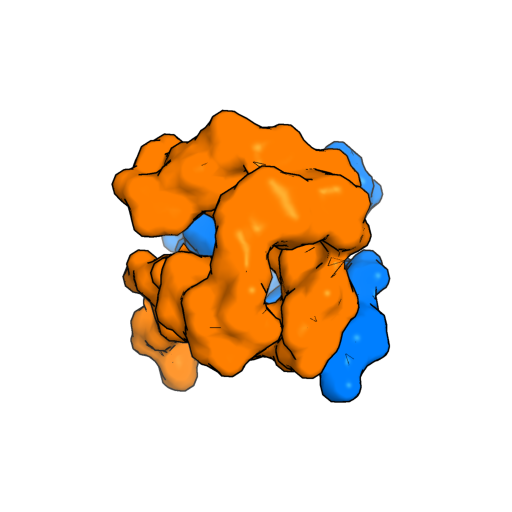1 52 LEU B O 1
ATOM 913 N N . GLU B 1 53 ? -6.535 -11.109 -9.891 1 96.69 53 GLU B N 1
ATOM 914 C CA . GLU B 1 53 ? -7.969 -10.891 -10.031 1 96.69 53 GLU B CA 1
ATOM 915 C C . GLU B 1 53 ? -8.664 -10.867 -8.68 1 96.69 53 GLU B C 1
ATOM 917 O O . GLU B 1 53 ? -9.672 -11.547 -8.484 1 96.69 53 GLU B O 1
ATOM 922 N N . VAL B 1 54 ? -8.172 -10.094 -7.777 1 97.06 54 VAL B N 1
ATOM 923 C CA . VAL B 1 54 ? -8.742 -9.875 -6.453 1 97.06 54 VAL B CA 1
ATOM 924 C C . VAL B 1 54 ? -8.758 -8.375 -6.137 1 97.06 54 VAL B C 1
ATOM 926 O O . VAL B 1 54 ? -8.195 -7.574 -6.883 1 97.06 54 VAL B O 1
ATOM 929 N N . LYS B 1 55 ? -9.461 -8.062 -5.035 1 96.56 55 LYS B N 1
ATOM 930 C CA . LYS B 1 55 ? -9.414 -6.695 -4.531 1 96.56 55 LYS B CA 1
ATOM 931 C C . LYS B 1 55 ? -8.086 -6.426 -3.814 1 96.56 55 LYS B C 1
ATOM 933 O O . LYS B 1 55 ? -7.535 -7.316 -3.164 1 96.56 55 LYS B O 1
ATOM 938 N N . ILE B 1 56 ? -7.617 -5.273 -3.992 1 96.31 56 ILE B N 1
ATOM 939 C CA . ILE B 1 56 ? -6.371 -4.887 -3.336 1 96.31 56 ILE B CA 1
ATOM 940 C C . ILE B 1 56 ? -6.48 -5.148 -1.835 1 96.31 56 ILE B C 1
ATOM 942 O O . ILE B 1 56 ? -5.496 -5.531 -1.194 1 96.31 56 ILE B O 1
ATOM 946 N N . THR B 1 57 ? -7.68 -4.988 -1.266 1 95.31 57 THR B N 1
ATOM 947 C CA . THR B 1 57 ? -7.895 -5.156 0.168 1 95.31 57 THR B CA 1
ATOM 948 C C . THR B 1 57 ? -7.789 -6.629 0.562 1 95.31 57 THR B C 1
ATOM 950 O O . THR B 1 57 ? -7.691 -6.953 1.748 1 95.31 57 THR B O 1
ATOM 953 N N . ASP B 1 58 ? -7.801 -7.469 -0.376 1 95.81 58 ASP B N 1
ATOM 954 C CA . ASP B 1 58 ? -7.641 -8.898 -0.103 1 95.81 58 ASP B CA 1
ATOM 955 C C . ASP B 1 58 ? -6.172 -9.25 0.124 1 95.81 58 ASP B C 1
ATOM 957 O O . ASP B 1 58 ? -5.855 -10.352 0.574 1 95.81 58 ASP B O 1
ATOM 961 N N . LEU B 1 59 ? -5.305 -8.312 -0.064 1 97.19 59 LEU B N 1
ATOM 962 C CA . LEU B 1 59 ? -3.883 -8.633 -0.089 1 97.19 59 LEU B CA 1
ATOM 963 C C . LEU B 1 59 ? -3.213 -8.234 1.222 1 97.19 59 LEU B C 1
ATOM 965 O O . LEU B 1 59 ? -2.006 -8.414 1.389 1 97.19 59 LEU B O 1
ATOM 969 N N . PHE B 1 60 ? -3.998 -7.711 2.117 1 96.5 60 PHE B N 1
ATOM 970 C CA . PHE B 1 60 ? -3.395 -7.348 3.393 1 96.5 60 PHE B CA 1
ATOM 971 C C . PHE B 1 60 ? -4.449 -7.277 4.492 1 96.5 60 PHE B C 1
ATOM 973 O O . PHE B 1 60 ? -5.648 -7.223 4.207 1 96.5 60 PHE B O 1
ATOM 980 N N . GLU B 1 61 ? -3.93 -7.367 5.723 1 93.69 61 GLU B N 1
ATOM 981 C CA . GLU B 1 61 ? -4.707 -7.121 6.934 1 93.69 61 GLU B CA 1
ATOM 982 C C . GLU B 1 61 ? -4.152 -5.938 7.715 1 93.69 61 GLU B C 1
ATOM 984 O O . GLU B 1 61 ? -2.943 -5.859 7.957 1 93.69 61 GLU B O 1
ATOM 989 N N . SER B 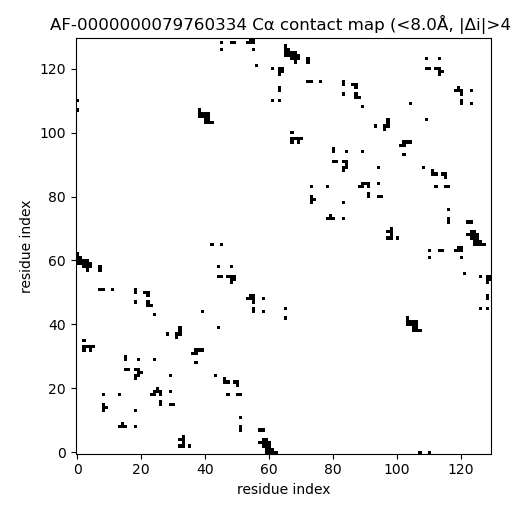1 62 ? -5.031 -4.961 7.895 1 88.69 62 SER B N 1
ATOM 990 C CA . SER B 1 62 ? -4.625 -3.785 8.656 1 88.69 62 SER B CA 1
ATOM 991 C C . SER B 1 62 ? -5.004 -3.918 10.125 1 88.69 62 SER B C 1
ATOM 993 O O . SER B 1 62 ? -5.965 -4.609 10.469 1 88.69 62 SER B O 1
ATOM 995 N N . GLU B 1 63 ? -4.215 -3.365 10.938 1 75.56 63 GLU B N 1
ATOM 996 C CA . GLU B 1 63 ? -4.492 -3.367 12.375 1 75.56 63 GLU B CA 1
ATOM 997 C C . GLU B 1 63 ? -5.609 -2.387 12.719 1 75.56 63 GLU B C 1
ATOM 999 O O . GLU B 1 63 ? -6.43 -2.656 13.602 1 75.56 63 GLU B O 1
ATOM 1004 N N . TYR B 1 64 ? -5.48 -1.252 12.008 1 67.94 64 TYR B N 1
ATOM 1005 C CA . TYR B 1 64 ? -6.496 -0.245 12.297 1 67.94 64 TYR B CA 1
ATOM 1006 C C . TYR B 1 64 ? -7.762 -0.504 11.492 1 67.94 64 TYR B C 1
ATOM 1008 O O . TYR B 1 64 ? -7.715 -0.605 10.258 1 67.94 64 TYR B O 1
ATOM 1016 N N . LYS B 1 65 ? -8.68 -1.169 12.086 1 61.69 65 LYS B N 1
ATOM 1017 C CA . LYS B 1 65 ? -9.945 -1.5 11.43 1 61.69 65 LYS B CA 1
ATOM 1018 C C . LYS B 1 65 ? -11.023 -0.487 11.789 1 61.69 65 LYS B C 1
ATOM 1020 O O . LYS B 1 65 ? -10.992 0.116 12.867 1 61.69 65 LYS B O 1
#

Nearest PDB structures (foldseek):
  1y7y-assembly1_B  TM=9.705E-01  e=2.498E-04  Aeromonas hydrophila
  2xj3-assembly1_B  TM=9.280E-01  e=3.006E-04  Enterococcus faecalis
  2b5a-assembly1_A  TM=9.582E-01  e=3.197E-04  [Bacillus] caldolyticus
  1utx-assembly1_B  TM=9.128E-01  e=6.305E-04  Enterococcus faecalis
  2lyk-assembly1_B  TM=8.783E-01  e=1.243E-03  Enterococcus faecalis

pLDDT: mean 95.75, std 6.63, range [61.69, 98.81]

Solvent-accessible surface area (backbone atoms only — not comparable to full-atom values): 7232 Å² total; per-residue (Å²): 114,46,78,32,49,57,64,51,39,50,74,73,66,46,50,64,66,56,45,18,66,64,39,70,44,53,48,67,58,52,50,32,38,64,68,66,75,41,71,52,31,52,62,54,43,46,38,43,16,59,56,68,70,46,42,51,71,68,40,43,45,68,76,60,116,116,46,78,32,49,57,63,52,38,50,75,71,67,45,51,63,64,56,46,18,65,64,39,71,43,54,47,68,57,52,50,31,38,65,67,65,74,41,70,51,30,52,62,54,43,46,37,44,17,58,54,68,69,46,42,52,70,68,38,44,47,69,76,60,115

Organism: Clostridium scindens (strain ATCC 35704 / DSM 5676 / VPI 13733 / 19) (NCBI:txid411468)